Protein AF-A4N6K1-F1 (afdb_monomer)

pLDDT: mean 85.75, std 12.48, range [53.75, 98.12]

InterPro domains:
  IPR007074 LicD/FKTN/FKRP, nucleotidyltransferase domain [PF04991] (13-68)

Mean predicted aligned error: 7.2 Å

Nearest PDB structures (foldseek):
  6kam-assembly1_D  TM=6.633E-01  e=5.137E-01  Homo sapiens
  6l7t-assembly1_B  TM=6.868E-01  e=2.057E+00  Homo sapiens
  6hix-assembly1_BC  TM=4.119E-01  e=5.822E+00  Trypanosoma brucei brucei

Organism: NCBI:txid375432

Structure (mmCIF, N/CA/C/O backbone):
data_AF-A4N6K1-F1
#
_entry.id   AF-A4N6K1-F1
#
loop_
_atom_site.group_PDB
_atom_site.id
_atom_site.type_symbol
_atom_site.label_atom_id
_atom_site.label_alt_id
_atom_site.label_comp_id
_atom_site.label_asym_id
_atom_site.label_entity_id
_atom_site.label_seq_id
_atom_site.pdbx_PDB_ins_code
_atom_site.Cartn_x
_atom_site.Cartn_y
_atom_site.Cartn_z
_atom_site.occupancy
_atom_site.B_iso_or_equiv
_atom_site.auth_seq_id
_atom_site.auth_comp_id
_atom_site.auth_asym_id
_atom_site.auth_atom_id
_atom_site.pdbx_PDB_model_num
ATOM 1 N N . MET A 1 1 ? 21.374 9.922 3.778 1.00 60.66 1 MET A N 1
ATOM 2 C CA . MET A 1 1 ? 20.189 9.198 3.264 1.00 60.66 1 MET A CA 1
ATOM 3 C C . MET A 1 1 ? 20.000 9.423 1.765 1.00 60.66 1 MET A C 1
ATOM 5 O O . MET A 1 1 ? 20.015 8.434 1.047 1.00 60.66 1 MET A O 1
ATOM 9 N N . GLN A 1 2 ? 19.936 10.676 1.276 1.00 63.06 2 GLN A N 1
ATOM 10 C CA . GLN A 1 2 ? 19.829 10.984 -0.167 1.00 63.06 2 GLN A CA 1
ATOM 11 C C . GLN A 1 2 ? 20.831 10.221 -1.052 1.00 63.06 2 GLN A C 1
ATOM 13 O O . GLN A 1 2 ? 20.416 9.597 -2.020 1.00 63.06 2 GLN A O 1
ATOM 18 N N . ASN A 1 3 ? 22.121 10.209 -0.694 1.00 74.44 3 ASN A N 1
ATOM 19 C CA . ASN A 1 3 ? 23.154 9.569 -1.523 1.00 74.44 3 ASN A CA 1
ATOM 20 C C . ASN A 1 3 ? 22.955 8.048 -1.664 1.00 74.44 3 ASN A C 1
ATOM 22 O O . ASN A 1 3 ? 23.200 7.487 -2.723 1.00 74.44 3 ASN A O 1
ATOM 26 N N . TYR A 1 4 ? 22.461 7.374 -0.622 1.00 79.06 4 TYR A N 1
ATOM 27 C CA . TYR A 1 4 ? 22.172 5.938 -0.687 1.00 79.06 4 TYR A CA 1
ATOM 28 C C . TYR A 1 4 ? 20.955 5.646 -1.566 1.00 79.06 4 TYR A C 1
ATOM 30 O O . TYR A 1 4 ? 20.971 4.699 -2.346 1.00 79.06 4 TYR A O 1
ATOM 38 N N . LEU A 1 5 ? 19.923 6.492 -1.489 1.00 78.62 5 LEU A N 1
ATOM 39 C CA . LEU A 1 5 ? 18.739 6.370 -2.338 1.00 78.62 5 LEU A CA 1
ATOM 40 C C . LEU A 1 5 ? 19.090 6.540 -3.817 1.00 78.62 5 LEU A C 1
ATOM 42 O O . LEU A 1 5 ? 18.620 5.756 -4.637 1.00 78.62 5 LEU A O 1
ATOM 46 N N . SER A 1 6 ? 19.949 7.505 -4.158 1.00 85.31 6 SER A N 1
ATOM 47 C CA . SER A 1 6 ? 20.383 7.688 -5.545 1.00 85.31 6 SER A CA 1
ATOM 48 C C . SER A 1 6 ? 21.173 6.495 -6.082 1.00 85.31 6 SER A C 1
ATOM 50 O O . SER A 1 6 ? 20.992 6.130 -7.238 1.00 85.31 6 SER A O 1
ATOM 52 N N . GLU A 1 7 ? 22.015 5.853 -5.266 1.00 88.00 7 GLU A N 1
ATOM 53 C CA . GLU A 1 7 ? 22.737 4.646 -5.695 1.00 88.00 7 GLU A CA 1
ATOM 54 C C . GLU A 1 7 ? 21.788 3.455 -5.891 1.00 88.00 7 GLU A C 1
ATOM 56 O O . GLU A 1 7 ? 21.860 2.767 -6.907 1.00 88.00 7 GLU A O 1
ATOM 61 N N . ILE A 1 8 ? 20.824 3.260 -4.986 1.00 85.25 8 ILE A N 1
A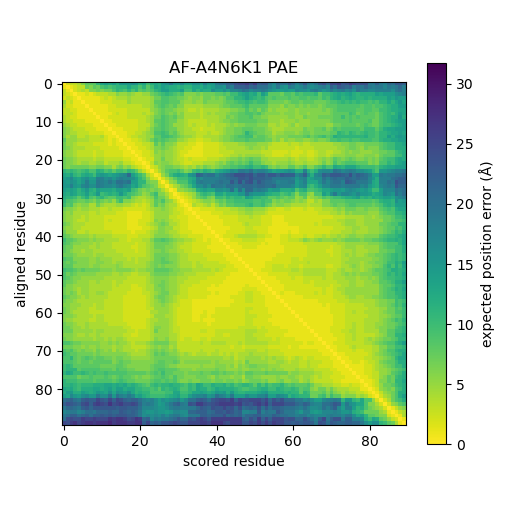TOM 62 C CA . ILE A 1 8 ? 19.799 2.211 -5.122 1.00 85.25 8 ILE A CA 1
ATOM 63 C C . ILE A 1 8 ? 18.956 2.426 -6.384 1.00 85.25 8 ILE A C 1
ATOM 65 O O . ILE A 1 8 ? 18.688 1.473 -7.109 1.00 85.25 8 ILE A O 1
ATOM 69 N N . GLN A 1 9 ? 18.569 3.667 -6.687 1.00 85.44 9 GLN A N 1
ATOM 70 C CA . GLN A 1 9 ? 17.806 3.991 -7.897 1.00 85.44 9 GLN A CA 1
ATOM 71 C C . GLN A 1 9 ? 18.585 3.712 -9.187 1.00 85.44 9 GLN A C 1
ATOM 73 O O . GLN A 1 9 ? 17.981 3.314 -10.182 1.00 85.44 9 GLN A O 1
ATOM 78 N N . LYS A 1 10 ? 19.913 3.892 -9.182 1.00 89.31 10 LYS A N 1
ATOM 79 C CA . LYS A 1 10 ? 20.771 3.527 -10.321 1.00 89.31 10 LYS A CA 1
ATOM 80 C C . LYS A 1 10 ? 20.839 2.012 -10.517 1.00 89.31 10 LYS A C 1
ATOM 82 O O . LYS A 1 10 ? 20.812 1.556 -11.655 1.00 89.31 10 LYS A O 1
ATOM 87 N N . LEU A 1 11 ? 20.923 1.247 -9.426 1.00 89.38 11 LEU A N 1
ATOM 88 C CA . LEU A 1 11 ? 20.976 -0.222 -9.454 1.00 89.38 11 LEU A CA 1
ATOM 89 C C . LEU A 1 11 ? 19.624 -0.861 -9.795 1.00 89.38 11 LEU A C 1
ATOM 91 O O . LEU A 1 11 ? 19.586 -1.911 -10.433 1.00 89.38 11 LEU A O 1
ATOM 95 N N . HIS A 1 12 ? 18.524 -0.217 -9.403 1.00 89.19 12 HIS A N 1
ATOM 96 C CA . HIS A 1 12 ? 17.158 -0.692 -9.620 1.00 89.19 12 HIS A CA 1
ATOM 97 C C . HIS A 1 12 ? 16.291 0.378 -10.303 1.00 89.19 12 HIS A C 1
ATOM 99 O O . HIS A 1 12 ? 15.395 0.951 -9.668 1.00 89.19 12 HIS A O 1
ATOM 105 N N . PRO A 1 13 ? 16.529 0.671 -11.597 1.00 90.06 13 PRO A N 1
ATOM 106 C CA . PRO A 1 13 ? 15.767 1.678 -12.323 1.00 90.06 13 PRO A CA 1
ATOM 107 C C . PRO A 1 13 ? 14.266 1.383 -12.314 1.00 90.06 13 PRO A C 1
ATOM 109 O O . PRO A 1 13 ? 13.826 0.277 -12.633 1.00 90.06 13 PRO A O 1
ATOM 112 N N . ILE A 1 14 ? 13.455 2.402 -12.015 1.00 85.38 14 ILE A N 1
ATOM 113 C CA . ILE A 1 14 ? 12.001 2.248 -11.856 1.00 85.38 14 ILE A CA 1
ATOM 114 C C . ILE A 1 14 ? 11.322 1.612 -13.071 1.00 85.38 14 ILE A C 1
ATOM 116 O O . ILE A 1 14 ? 10.313 0.943 -12.919 1.00 85.38 14 ILE A O 1
ATOM 120 N N . ASN A 1 15 ? 11.843 1.803 -14.281 1.00 87.88 15 ASN A N 1
ATOM 121 C CA . ASN A 1 15 ? 11.276 1.282 -15.526 1.00 87.88 15 ASN A CA 1
ATOM 122 C C . ASN A 1 15 ? 11.524 -0.220 -15.755 1.00 87.88 15 ASN A C 1
ATOM 124 O O . ASN A 1 15 ? 10.800 -0.815 -16.544 1.00 87.88 15 ASN A O 1
ATOM 128 N N . THR A 1 16 ? 12.496 -0.822 -15.072 1.00 92.25 16 THR A N 1
ATOM 129 C CA . THR A 1 16 ? 12.869 -2.240 -15.239 1.00 92.25 16 THR A CA 1
ATOM 130 C C . THR A 1 16 ? 12.576 -3.080 -14.001 1.00 92.25 16 THR A C 1
ATOM 132 O O . THR A 1 16 ? 12.487 -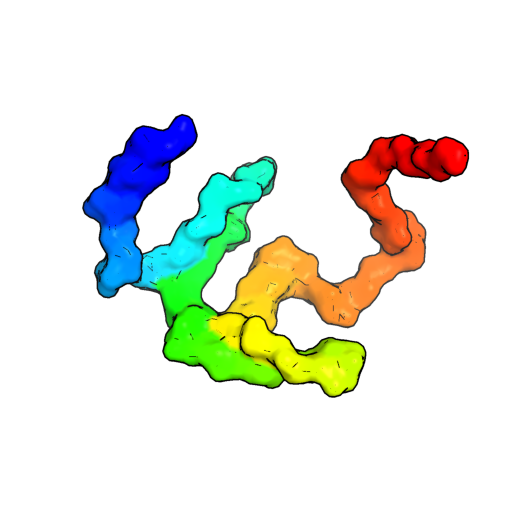4.298 -14.096 1.00 92.25 16 THR A O 1
ATOM 135 N N . SER A 1 17 ? 12.370 -2.441 -12.850 1.00 93.62 17 SER A N 1
ATOM 136 C CA . SER A 1 17 ? 12.045 -3.126 -11.603 1.00 93.62 17 SER A CA 1
ATOM 137 C C . SER A 1 17 ? 10.636 -3.730 -11.611 1.00 93.62 17 SER A C 1
ATOM 139 O O . SER A 1 17 ? 9.650 -3.057 -11.926 1.00 93.62 17 SER A O 1
ATOM 141 N N . GLU A 1 18 ? 10.544 -4.993 -11.188 1.00 94.31 18 GLU A N 1
ATOM 142 C CA . GLU A 1 18 ? 9.278 -5.711 -10.975 1.00 94.31 18 GLU A CA 1
ATOM 143 C C . GLU A 1 18 ? 8.578 -5.304 -9.673 1.00 94.31 18 GLU A C 1
ATOM 145 O O . GLU A 1 18 ? 7.362 -5.436 -9.552 1.00 94.31 18 GLU A O 1
ATOM 150 N N . ASN A 1 19 ? 9.339 -4.780 -8.709 1.00 92.44 19 ASN A N 1
ATOM 151 C CA . ASN A 1 19 ? 8.857 -4.379 -7.392 1.00 92.44 19 ASN A CA 1
ATOM 152 C C . ASN A 1 19 ? 9.116 -2.892 -7.131 1.00 92.44 19 ASN A C 1
ATOM 154 O O . ASN A 1 19 ? 10.094 -2.316 -7.611 1.00 92.44 19 ASN A O 1
ATOM 158 N N . ILE A 1 20 ? 8.255 -2.290 -6.316 1.00 91.12 20 ILE A N 1
ATOM 159 C CA . ILE A 1 20 ? 8.396 -0.941 -5.773 1.00 91.12 20 ILE A CA 1
ATOM 160 C C . ILE A 1 20 ? 8.736 -1.060 -4.290 1.00 91.12 20 ILE A C 1
ATOM 162 O O . ILE A 1 20 ? 8.019 -1.714 -3.534 1.00 91.12 20 ILE A O 1
ATOM 166 N N . GLY A 1 21 ? 9.849 -0.446 -3.885 1.00 87.31 21 GLY A N 1
ATOM 167 C CA . GLY A 1 21 ? 10.318 -0.445 -2.501 1.00 87.31 21 GLY A CA 1
ATOM 168 C C . GLY A 1 21 ? 9.720 0.696 -1.678 1.00 87.31 21 GLY A C 1
ATOM 169 O O . GLY A 1 21 ? 9.731 1.851 -2.105 1.00 87.31 21 GLY A O 1
ATOM 170 N N . LEU A 1 22 ? 9.254 0.381 -0.472 1.00 82.69 22 LEU A N 1
ATOM 171 C CA . LEU A 1 22 ? 8.877 1.335 0.565 1.00 82.69 22 LEU A CA 1
ATOM 172 C C . LEU A 1 22 ? 10.068 1.501 1.518 1.00 82.69 22 LEU A C 1
ATOM 174 O O . LEU A 1 22 ? 10.331 0.649 2.358 1.00 82.69 22 LEU A O 1
ATOM 178 N N . LEU A 1 23 ? 10.805 2.604 1.387 1.00 75.00 23 LEU A N 1
ATOM 179 C CA . LEU A 1 23 ? 12.060 2.834 2.123 1.00 75.00 23 LEU A CA 1
ATOM 180 C C . LEU A 1 23 ? 11.875 3.498 3.501 1.00 75.00 23 LEU A C 1
ATOM 182 O O . LEU A 1 23 ? 12.857 3.875 4.133 1.00 75.00 23 LEU A O 1
ATOM 186 N N . 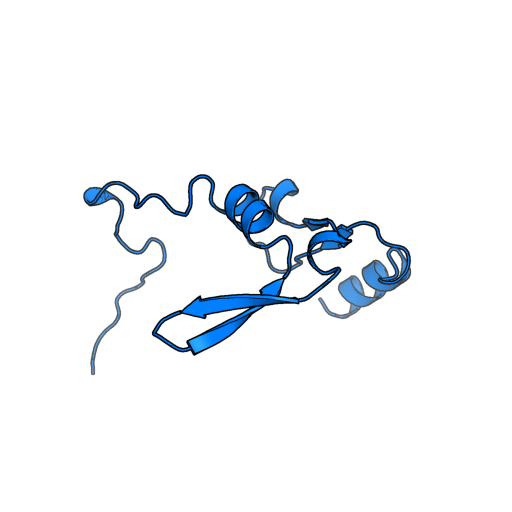MET A 1 24 ? 10.632 3.636 3.976 1.00 65.62 24 MET A N 1
ATOM 187 C CA . MET A 1 24 ? 10.299 4.263 5.265 1.00 65.62 24 MET A CA 1
ATOM 188 C C . MET A 1 24 ? 9.918 3.259 6.363 1.00 65.62 24 MET A C 1
ATOM 190 O O . MET A 1 24 ? 9.125 3.585 7.242 1.00 65.62 24 MET A O 1
ATOM 194 N N . THR A 1 25 ? 10.411 2.019 6.325 1.00 54.81 25 THR A N 1
ATOM 195 C CA . THR A 1 25 ? 9.966 1.023 7.311 1.00 54.81 25 THR A CA 1
ATOM 196 C C . THR A 1 25 ? 10.882 0.987 8.530 1.00 54.81 25 THR A C 1
ATOM 198 O O . THR A 1 25 ? 12.032 0.565 8.436 1.00 54.81 25 THR A O 1
ATOM 201 N N . GLU A 1 26 ? 1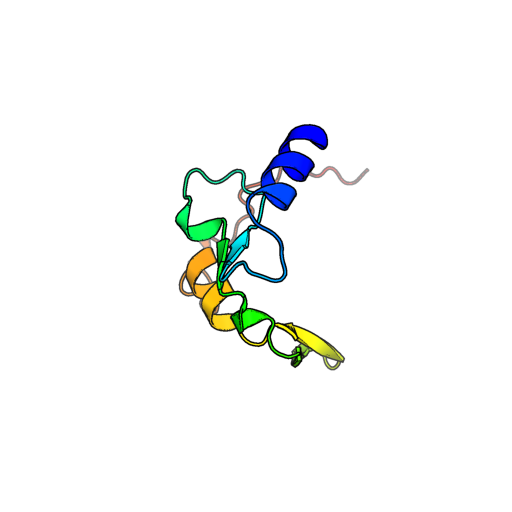0.334 1.307 9.700 1.00 53.75 26 GLU A N 1
ATOM 202 C CA . GLU A 1 26 ? 10.917 0.959 11.009 1.00 53.75 26 GLU A CA 1
ATOM 203 C C . GLU A 1 26 ? 10.874 -0.562 11.285 1.00 53.75 26 GLU A C 1
ATOM 205 O O . GLU A 1 26 ? 11.431 -1.062 12.263 1.00 53.75 26 GLU A O 1
ATOM 210 N N . TYR A 1 27 ? 10.212 -1.329 10.415 1.00 54.03 27 TYR A N 1
ATOM 211 C CA . TYR A 1 27 ? 9.928 -2.742 10.617 1.00 54.03 27 TYR A CA 1
ATOM 212 C C . TYR A 1 27 ? 11.059 -3.643 10.114 1.00 54.03 27 TYR A C 1
ATOM 214 O O . TYR A 1 27 ? 11.438 -3.620 8.947 1.00 54.03 27 TYR A O 1
ATOM 222 N N . ARG A 1 28 ? 11.530 -4.539 10.990 1.00 54.22 28 ARG A N 1
ATOM 223 C CA . ARG A 1 28 ? 12.560 -5.565 10.720 1.00 54.22 28 ARG A CA 1
ATOM 224 C C . ARG A 1 28 ? 12.142 -6.643 9.698 1.00 54.22 28 ARG A C 1
ATOM 226 O O . ARG A 1 28 ? 12.889 -7.591 9.464 1.00 54.22 28 ARG A O 1
ATOM 233 N N . HIS A 1 29 ? 10.954 -6.525 9.105 1.00 63.22 29 HIS A N 1
ATOM 234 C CA . HIS A 1 29 ? 10.352 -7.519 8.222 1.00 63.22 29 HIS A CA 1
ATOM 235 C C . HIS A 1 29 ? 10.400 -7.050 6.765 1.00 63.22 29 HIS A C 1
ATOM 237 O O . HIS A 1 29 ? 9.506 -6.360 6.279 1.00 63.22 29 HIS A O 1
ATOM 243 N N . TRP A 1 30 ? 11.455 -7.463 6.060 1.00 65.50 30 TRP A N 1
ATOM 244 C CA . TRP A 1 30 ? 11.721 -7.108 4.660 1.00 65.50 30 TRP A CA 1
ATOM 245 C C . TRP A 1 30 ? 10.579 -7.442 3.697 1.00 65.50 30 TRP A C 1
ATOM 247 O O . TRP A 1 30 ? 10.409 -6.761 2.692 1.00 65.50 30 TRP A O 1
ATOM 257 N N . ASN A 1 31 ? 9.761 -8.450 4.012 1.00 73.50 31 ASN A N 1
ATOM 258 C CA . ASN A 1 31 ? 8.596 -8.801 3.205 1.00 73.50 31 ASN A CA 1
ATOM 259 C C . ASN A 1 31 ? 7.508 -7.719 3.205 1.00 73.50 31 ASN A C 1
ATOM 261 O O . ASN A 1 31 ? 6.619 -7.814 2.381 1.00 73.50 31 ASN A O 1
ATOM 265 N N . LYS A 1 32 ? 7.544 -6.707 4.079 1.00 78.38 32 LYS A N 1
ATOM 266 C CA . LYS A 1 32 ? 6.610 -5.563 4.057 1.00 78.38 32 LYS A CA 1
ATOM 267 C C . LYS A 1 32 ? 7.209 -4.304 3.422 1.00 78.38 32 LYS A C 1
ATOM 269 O O . LYS A 1 32 ? 6.516 -3.302 3.276 1.00 78.38 32 LYS A O 1
ATOM 274 N N . ALA A 1 33 ? 8.486 -4.352 3.046 1.00 82.25 33 ALA A N 1
ATOM 275 C CA . ALA A 1 33 ? 9.232 -3.210 2.526 1.00 82.25 33 ALA A CA 1
ATOM 276 C C . ALA A 1 33 ? 9.184 -3.093 0.993 1.00 82.25 33 ALA A C 1
ATOM 278 O O . ALA A 1 33 ? 9.806 -2.199 0.426 1.00 82.25 33 ALA A O 1
ATOM 279 N N . TYR A 1 34 ? 8.470 -3.980 0.298 1.00 88.69 34 TYR A N 1
ATOM 280 C CA . TYR A 1 34 ? 8.273 -3.901 -1.146 1.00 88.69 34 TYR A CA 1
ATOM 281 C C . TYR A 1 34 ? 6.913 -4.461 -1.558 1.00 88.69 34 TYR A C 1
ATOM 283 O O . TYR A 1 34 ? 6.279 -5.217 -0.820 1.00 88.69 34 TYR A O 1
ATOM 291 N N . MET A 1 35 ? 6.478 -4.087 -2.756 1.00 92.19 35 MET A N 1
ATOM 292 C CA . MET A 1 35 ? 5.240 -4.563 -3.364 1.00 92.19 35 MET A CA 1
ATOM 293 C C . MET A 1 35 ? 5.397 -4.712 -4.882 1.00 92.19 35 MET A C 1
ATOM 295 O O . MET A 1 35 ? 6.218 -4.000 -5.469 1.00 92.19 35 MET A O 1
ATOM 299 N N . PRO A 1 36 ? 4.621 -5.592 -5.537 1.00 94.56 36 PRO A N 1
ATOM 300 C CA . PRO A 1 36 ? 4.639 -5.725 -6.986 1.00 94.56 36 PRO A CA 1
ATOM 301 C C . PRO A 1 36 ? 4.313 -4.401 -7.673 1.00 94.56 36 PRO A C 1
ATOM 303 O O . PRO A 1 36 ? 3.345 -3.721 -7.328 1.00 94.56 36 PRO A O 1
ATOM 306 N N . ARG A 1 37 ? 5.073 -4.051 -8.711 1.00 94.50 37 ARG A N 1
ATOM 307 C CA . ARG A 1 37 ? 4.791 -2.881 -9.555 1.00 94.50 37 ARG A CA 1
ATOM 308 C C . ARG A 1 37 ? 3.381 -2.930 -10.138 1.00 94.50 37 ARG A C 1
ATOM 310 O O . ARG A 1 37 ? 2.744 -1.893 -10.301 1.00 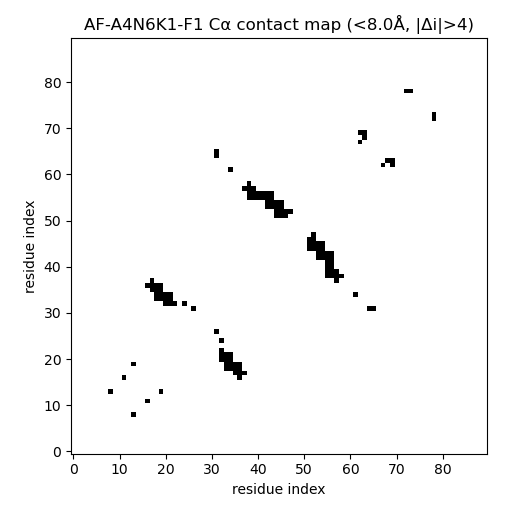94.50 37 ARG A O 1
ATOM 317 N N . THR A 1 38 ? 2.891 -4.134 -10.418 1.00 96.00 38 THR A N 1
ATOM 318 C CA . THR A 1 38 ? 1.556 -4.380 -10.966 1.00 96.00 38 THR A CA 1
ATOM 319 C C . THR A 1 38 ? 0.422 -3.855 -10.087 1.00 96.00 38 THR A C 1
ATOM 321 O O . THR A 1 38 ? -0.680 -3.650 -10.595 1.00 96.00 38 THR A O 1
ATOM 324 N N . TYR A 1 39 ? 0.676 -3.567 -8.805 1.00 96.00 39 TYR A N 1
ATOM 325 C CA . TYR A 1 39 ? -0.293 -2.931 -7.908 1.00 96.00 39 TYR A CA 1
ATOM 326 C C . TYR A 1 39 ? -0.607 -1.483 -8.292 1.00 96.00 39 TYR A C 1
ATOM 328 O O . TYR A 1 39 ? -1.616 -0.959 -7.829 1.00 96.00 39 TYR A O 1
ATOM 336 N N . PHE A 1 40 ? 0.215 -0.864 -9.145 1.00 94.75 40 PHE A N 1
ATOM 337 C CA . PHE A 1 40 ? 0.084 0.516 -9.619 1.00 94.75 40 PHE A CA 1
ATOM 338 C C . PHE A 1 40 ? -0.191 0.610 -11.125 1.00 94.75 40 PHE A C 1
ATOM 340 O O . PHE A 1 40 ? -0.046 1.681 -11.712 1.00 94.75 40 PHE A O 1
ATOM 347 N N . ASN A 1 41 ? -0.557 -0.497 -11.776 1.00 95.06 41 ASN A N 1
ATOM 348 C CA . ASN A 1 41 ? -0.829 -0.517 -13.216 1.00 95.06 41 ASN A CA 1
ATOM 349 C C . ASN A 1 41 ? -1.984 0.410 -13.604 1.00 95.06 41 ASN A C 1
ATOM 351 O O . ASN A 1 41 ? -1.996 0.941 -14.713 1.00 95.06 41 ASN A O 1
ATOM 355 N N . HIS A 1 42 ? -2.961 0.579 -12.716 1.00 96.56 42 HIS A N 1
ATOM 356 C CA . HIS A 1 42 ? -4.055 1.514 -12.915 1.00 96.56 42 HIS A CA 1
ATOM 357 C C . HIS A 1 42 ? -4.617 2.020 -11.589 1.00 96.56 42 HIS A C 1
ATOM 359 O O . HIS A 1 42 ? -4.409 1.449 -10.516 1.00 96.56 42 HIS A O 1
ATOM 365 N N . VAL A 1 43 ? -5.350 3.120 -11.697 1.00 97.94 43 VAL A N 1
ATOM 366 C CA . VAL A 1 43 ? -6.112 3.708 -10.604 1.00 97.94 43 VAL A CA 1
ATOM 367 C C . VAL A 1 43 ? -7.486 3.056 -10.558 1.00 97.94 43 VAL A C 1
ATOM 369 O O . VAL A 1 43 ? -8.149 2.923 -11.588 1.00 97.94 43 VAL A O 1
ATOM 372 N N . ILE A 1 44 ? -7.932 2.705 -9.358 1.00 97.81 44 ILE A N 1
ATOM 373 C CA . ILE A 1 44 ? -9.336 2.402 -9.082 1.00 97.81 44 ILE A CA 1
ATOM 374 C C . ILE A 1 44 ? -9.901 3.470 -8.143 1.00 97.81 44 ILE A C 1
ATOM 376 O O . ILE A 1 44 ? -9.157 4.141 -7.425 1.00 97.81 44 ILE A O 1
ATOM 380 N N . TYR A 1 45 ? -11.222 3.624 -8.145 1.00 98.06 45 TYR A N 1
ATOM 381 C CA . TYR A 1 45 ? -11.910 4.570 -7.275 1.00 98.06 45 TYR A CA 1
ATOM 382 C C . TYR A 1 45 ? -12.576 3.839 -6.113 1.00 98.06 45 TYR A C 1
ATOM 384 O O . TYR A 1 45 ? -13.248 2.822 -6.307 1.00 98.06 45 TYR A O 1
ATOM 392 N N . LYS A 1 46 ? -12.375 4.349 -4.900 1.00 97.12 46 LYS A N 1
ATOM 393 C CA . LYS A 1 46 ? -13.026 3.862 -3.683 1.00 97.12 46 LYS A CA 1
ATOM 394 C C . LYS A 1 46 ? -13.792 4.991 -3.023 1.00 97.12 46 LYS A C 1
ATOM 396 O O . LYS A 1 46 ? -13.288 6.104 -2.898 1.00 97.12 46 LYS A O 1
ATOM 401 N N . GLU A 1 47 ? -14.998 4.672 -2.578 1.00 97.56 47 GLU A N 1
ATOM 402 C CA . GLU A 1 47 ? -15.808 5.594 -1.803 1.00 97.56 47 GLU A CA 1
ATOM 403 C C . GLU A 1 47 ? -15.343 5.626 -0.346 1.00 97.56 47 GLU A C 1
ATOM 405 O O . GLU A 1 47 ? -15.142 4.580 0.273 1.00 97.56 47 GLU A O 1
ATOM 410 N N . PHE A 1 48 ? -15.202 6.828 0.196 1.00 96.00 48 PHE A N 1
ATOM 411 C CA . PHE A 1 48 ? -14.993 7.079 1.613 1.00 96.00 48 PHE A CA 1
ATOM 412 C C . PHE A 1 48 ? -15.708 8.382 1.982 1.00 96.00 48 PHE A C 1
ATOM 414 O O . PHE A 1 48 ? -15.513 9.402 1.322 1.00 96.00 48 PHE A O 1
ATOM 421 N N . GLU A 1 49 ? -16.588 8.333 2.984 1.00 97.44 49 GLU A N 1
ATOM 422 C CA . GLU A 1 49 ? -17.385 9.484 3.449 1.00 97.44 49 GLU A CA 1
ATOM 423 C C . GLU A 1 49 ? -18.114 10.241 2.315 1.00 97.44 49 GLU A C 1
ATOM 425 O O . GLU A 1 49 ? -18.111 11.472 2.242 1.00 97.44 49 GLU A O 1
ATOM 430 N N . GLY A 1 50 ? -18.717 9.493 1.382 1.00 97.88 50 GLY A N 1
ATOM 431 C CA . GLY A 1 50 ? -19.458 10.045 0.240 1.00 97.88 50 GLY A CA 1
ATOM 432 C C . GLY A 1 50 ? -18.583 10.686 -0.845 1.00 97.88 50 GLY A C 1
ATOM 433 O O . GLY A 1 50 ? -19.098 11.355 -1.742 1.00 97.88 50 GLY A O 1
ATOM 434 N N . ARG A 1 51 ? -17.258 10.510 -0.785 1.00 98.12 51 ARG A N 1
ATOM 435 C CA . ARG A 1 51 ? -16.296 11.018 -1.773 1.00 98.12 51 ARG A CA 1
ATOM 436 C C . ARG A 1 51 ? -15.544 9.869 -2.430 1.00 98.12 51 ARG A C 1
ATOM 438 O O . ARG A 1 51 ? -15.277 8.852 -1.805 1.00 98.12 51 ARG A O 1
ATOM 445 N N . GLN A 1 52 ? -15.184 10.047 -3.698 1.00 98.12 52 GLN A N 1
ATOM 446 C CA . GLN A 1 52 ? -14.400 9.073 -4.454 1.00 98.12 52 GLN A CA 1
ATOM 447 C C . GLN A 1 52 ? -12.912 9.409 -4.369 1.00 98.12 52 GLN A C 1
ATOM 449 O O . GLN A 1 52 ? -12.505 10.525 -4.697 1.00 98.12 52 GLN A O 1
ATOM 454 N N . PHE A 1 53 ? -12.103 8.430 -3.980 1.00 97.94 53 PHE A N 1
ATOM 455 C CA . PHE A 1 53 ? -10.654 8.545 -3.877 1.00 97.94 53 PHE A CA 1
ATOM 456 C C . PHE A 1 53 ? -9.967 7.595 -4.843 1.00 97.94 53 PHE A C 1
ATOM 458 O O . PHE A 1 53 ? -10.372 6.444 -5.001 1.00 97.94 53 PHE A O 1
ATOM 465 N N . GLN A 1 54 ? -8.908 8.091 -5.472 1.00 98.00 54 GLN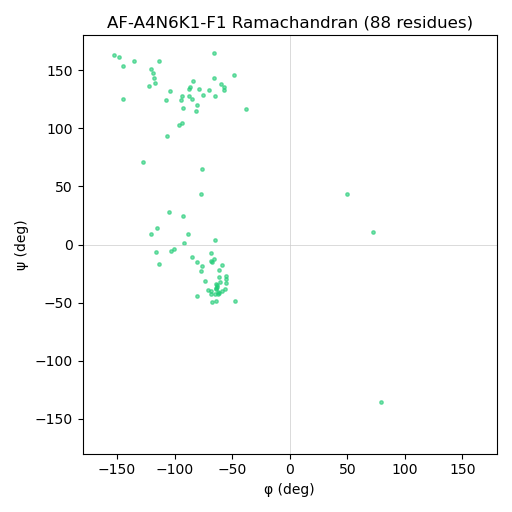 A N 1
ATOM 466 C CA . GLN A 1 54 ? -8.023 7.287 -6.298 1.00 98.00 54 GLN A CA 1
ATOM 467 C C . GLN A 1 54 ? -7.131 6.435 -5.402 1.00 98.00 54 GLN A C 1
ATOM 469 O O . GLN A 1 54 ? -6.463 6.951 -4.508 1.00 98.00 54 GLN A O 1
ATOM 474 N N . VAL A 1 55 ? -7.091 5.139 -5.669 1.00 97.31 55 VAL A N 1
ATOM 475 C CA . VAL A 1 55 ? -6.197 4.195 -5.000 1.00 97.31 55 VAL A CA 1
ATOM 476 C C . VAL A 1 55 ? -5.560 3.268 -6.029 1.00 97.31 55 VAL A C 1
ATOM 478 O O . VAL A 1 55 ? -6.060 3.091 -7.142 1.00 97.31 55 VAL A O 1
ATOM 481 N N . MET A 1 56 ? -4.425 2.690 -5.652 1.00 96.44 56 MET A N 1
ATOM 482 C CA . MET A 1 56 ? -3.715 1.715 -6.471 1.00 96.44 56 MET A CA 1
ATOM 483 C C . MET A 1 56 ? -4.552 0.437 -6.627 1.00 96.44 56 MET A C 1
ATOM 485 O O . MET A 1 56 ? -5.230 0.017 -5.686 1.00 96.44 56 MET A O 1
ATOM 489 N N . ASN A 1 57 ? -4.516 -0.200 -7.796 1.00 97.88 57 ASN A N 1
ATOM 490 C CA . ASN A 1 57 ? -5.325 -1.390 -8.052 1.00 97.88 57 ASN A CA 1
ATOM 491 C C . ASN A 1 57 ? -5.008 -2.569 -7.117 1.00 97.88 57 ASN A C 1
ATOM 493 O O . ASN A 1 57 ? -5.905 -3.351 -6.832 1.00 97.88 57 ASN A O 1
ATOM 497 N N . GLY A 1 58 ? -3.775 -2.677 -6.610 1.00 96.94 58 GLY A N 1
ATOM 498 C CA . GLY A 1 58 ? -3.371 -3.712 -5.646 1.00 96.94 58 GLY A CA 1
ATOM 499 C C . GLY A 1 58 ? -3.486 -3.301 -4.173 1.00 96.94 58 GLY A C 1
ATOM 500 O O . GLY A 1 58 ? -2.725 -3.786 -3.334 1.00 96.94 58 GLY A O 1
ATOM 501 N N . TYR A 1 59 ? -4.357 -2.336 -3.843 1.00 95.75 59 TYR A N 1
ATOM 502 C CA . TYR A 1 59 ? -4.475 -1.826 -2.470 1.00 95.75 59 TYR A CA 1
ATOM 503 C C . TYR A 1 59 ? -4.832 -2.926 -1.468 1.00 95.75 59 TYR A C 1
ATOM 505 O O . TYR A 1 59 ? -4.295 -2.936 -0.363 1.00 95.75 59 TYR A O 1
ATOM 513 N N . HIS A 1 60 ? -5.726 -3.842 -1.842 1.00 95.88 60 HIS A N 1
ATOM 514 C CA . HIS A 1 60 ? -6.240 -4.851 -0.928 1.00 95.88 60 HIS A CA 1
ATOM 515 C C . HIS A 1 60 ? -5.138 -5.834 -0.539 1.00 95.88 60 HIS A C 1
ATOM 517 O O . HIS A 1 60 ? -4.878 -6.033 0.643 1.00 95.88 60 HIS A O 1
ATOM 523 N N . GLU A 1 61 ? -4.422 -6.366 -1.524 1.00 95.31 61 GLU A N 1
ATOM 524 C CA . GLU A 1 61 ? -3.323 -7.301 -1.325 1.00 95.31 61 GLU A CA 1
ATOM 525 C C . GLU A 1 61 ? -2.189 -6.662 -0.521 1.00 95.31 61 GLU A C 1
ATOM 527 O O . GLU A 1 61 ? -1.641 -7.291 0.385 1.00 95.31 61 GLU A O 1
ATOM 532 N N . HIS A 1 62 ? -1.861 -5.396 -0.804 1.00 92.88 62 HIS A N 1
ATOM 533 C CA . HIS A 1 62 ? -0.847 -4.674 -0.041 1.00 92.88 62 HIS A CA 1
ATOM 534 C C . HIS A 1 62 ? -1.253 -4.477 1.423 1.00 92.88 62 HIS A C 1
ATOM 536 O O . HIS A 1 62 ? -0.464 -4.774 2.321 1.00 92.88 62 HIS A O 1
ATOM 542 N N . LEU A 1 63 ? -2.479 -4.012 1.683 1.00 92.81 63 LEU A N 1
ATOM 543 C CA . LEU A 1 63 ? -2.973 -3.809 3.046 1.00 92.81 63 LEU A CA 1
ATOM 544 C C . LEU A 1 63 ? -3.076 -5.134 3.806 1.00 92.81 63 LEU A C 1
ATOM 546 O O . LEU A 1 63 ? -2.694 -5.184 4.972 1.00 92.81 63 LEU A O 1
ATOM 550 N N . THR A 1 64 ? -3.496 -6.219 3.153 1.0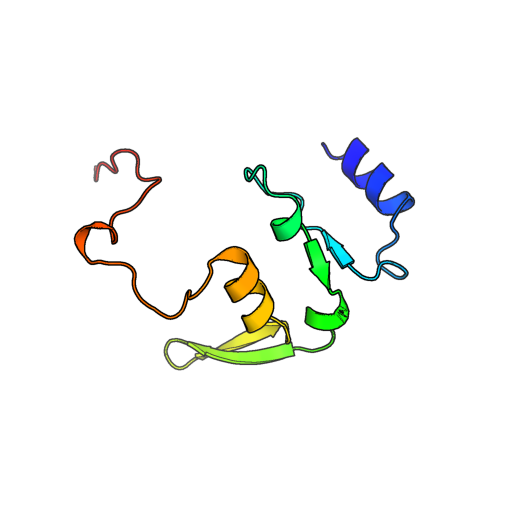0 93.38 64 THR A N 1
ATOM 551 C CA . THR A 1 64 ? -3.532 -7.554 3.761 1.00 93.38 64 THR A CA 1
ATOM 552 C C . THR A 1 64 ? -2.137 -8.067 4.105 1.00 93.38 64 THR A C 1
ATOM 554 O O . THR A 1 64 ? -1.917 -8.581 5.199 1.00 93.38 64 THR A O 1
ATOM 557 N N . GLN A 1 65 ? -1.157 -7.880 3.223 1.00 89.75 65 GLN A N 1
ATOM 558 C CA . GLN A 1 65 ? 0.239 -8.227 3.501 1.00 89.75 65 GLN A CA 1
ATOM 559 C C . GLN A 1 65 ? 0.817 -7.400 4.660 1.00 89.75 65 GLN A C 1
ATOM 561 O O . GLN A 1 65 ? 1.606 -7.906 5.466 1.00 89.75 65 GLN A O 1
ATOM 566 N N . TYR A 1 66 ? 0.433 -6.126 4.755 1.00 87.50 66 TYR A N 1
ATOM 567 C CA . TYR A 1 66 ? 0.978 -5.210 5.749 1.00 87.50 66 TYR A CA 1
ATOM 568 C C . TYR A 1 66 ? 0.325 -5.372 7.130 1.00 87.50 66 TYR A C 1
ATOM 570 O O . TYR A 1 66 ? 1.036 -5.435 8.137 1.00 87.50 66 TYR A O 1
ATOM 578 N N . TYR A 1 67 ? -1.000 -5.495 7.182 1.00 87.50 67 TYR A N 1
ATOM 579 C CA . TYR A 1 67 ? -1.805 -5.440 8.407 1.00 87.50 67 TYR A CA 1
ATOM 580 C C . TYR A 1 67 ? -2.554 -6.744 8.734 1.00 87.50 67 TYR A C 1
ATOM 582 O O . TYR A 1 67 ? -3.114 -6.857 9.819 1.00 87.50 67 TYR A O 1
ATOM 590 N N . GLY A 1 68 ? -2.543 -7.750 7.854 1.00 90.88 68 GLY A N 1
ATOM 591 C CA . GLY A 1 68 ? -3.311 -8.986 8.032 1.00 90.88 68 GLY A CA 1
ATOM 592 C C . GLY A 1 68 ? -4.784 -8.806 7.655 1.00 90.88 68 GLY A C 1
ATOM 593 O O . GLY A 1 68 ? -5.099 -8.203 6.631 1.00 90.88 68 GLY A O 1
ATOM 594 N N . ASP A 1 69 ? -5.702 -9.325 8.471 1.00 94.12 69 ASP A N 1
ATOM 595 C CA . ASP A 1 69 ? -7.151 -9.152 8.281 1.00 94.12 69 ASP A CA 1
ATOM 596 C C . ASP A 1 69 ? -7.604 -7.743 8.709 1.00 94.12 69 ASP A C 1
ATOM 598 O O . ASP A 1 69 ? -8.310 -7.548 9.694 1.00 94.12 69 ASP A O 1
ATOM 602 N N . TYR A 1 70 ? -7.129 -6.732 7.982 1.00 93.38 70 TYR A N 1
ATOM 603 C CA . TYR A 1 70 ? -7.223 -5.317 8.357 1.00 93.38 70 TYR A CA 1
ATOM 604 C C . TYR A 1 70 ? -8.647 -4.745 8.333 1.00 93.38 70 TYR A C 1
ATOM 606 O O . TYR A 1 70 ? -8.883 -3.656 8.850 1.00 93.38 70 TYR A O 1
ATOM 614 N N . MET A 1 71 ? -9.590 -5.455 7.712 1.00 93.06 71 MET A N 1
ATOM 615 C CA . MET A 1 71 ? -11.006 -5.077 7.681 1.00 93.06 71 MET A CA 1
ATOM 616 C C . MET A 1 71 ? -11.758 -5.566 8.924 1.00 93.06 71 MET A C 1
ATOM 618 O O . MET A 1 71 ? -12.899 -5.161 9.152 1.00 93.06 71 MET A O 1
ATOM 622 N N . LYS A 1 72 ? -11.131 -6.430 9.727 1.00 95.25 72 LYS A N 1
ATOM 623 C CA . LYS A 1 72 ? -11.654 -6.887 11.004 1.00 95.25 72 LYS A CA 1
ATOM 624 C C . LYS A 1 72 ? -11.081 -6.019 12.116 1.00 95.25 72 LYS A C 1
ATOM 626 O O . LYS A 1 72 ? -9.868 -5.911 12.277 1.00 95.25 72 LYS A O 1
ATOM 631 N N . LEU A 1 73 ? -11.968 -5.419 12.907 1.00 92.06 73 LEU A N 1
ATOM 632 C CA . LEU A 1 73 ? -11.548 -4.688 14.098 1.00 92.06 73 LEU A CA 1
ATOM 633 C C . LEU A 1 73 ? -10.810 -5.635 15.061 1.00 92.06 73 LEU A C 1
ATOM 635 O O . LEU A 1 73 ? -11.259 -6.774 15.252 1.00 92.06 73 LEU A O 1
ATOM 639 N N . PRO A 1 74 ? -9.705 -5.186 15.685 1.00 90.31 74 PRO A N 1
ATOM 640 C CA . PRO A 1 74 ? -9.088 -5.943 16.762 1.00 90.31 74 PRO A CA 1
ATOM 641 C C . PRO A 1 74 ? -10.039 -6.005 17.974 1.00 90.31 74 PRO A C 1
ATOM 643 O O . PRO A 1 74 ? -11.013 -5.243 18.036 1.00 90.31 74 PRO A O 1
ATOM 646 N N . PRO A 1 75 ? -9.792 -6.904 18.941 1.00 94.06 75 PRO A N 1
ATOM 647 C CA . PRO A 1 75 ? -10.515 -6.919 20.213 1.00 94.06 75 PRO A CA 1
ATOM 648 C C . PRO A 1 75 ? -10.579 -5.523 20.851 1.00 94.06 75 PRO A C 1
ATOM 650 O O . PRO A 1 75 ? -9.643 -4.740 20.720 1.00 94.06 75 PRO A O 1
ATOM 653 N N . GLU A 1 76 ? -11.675 -5.195 21.538 1.00 93.19 76 GLU A N 1
ATOM 654 C CA . GLU A 1 76 ? -11.897 -3.858 22.122 1.00 93.19 76 GLU A CA 1
ATOM 655 C C . GLU A 1 76 ? -10.760 -3.431 23.069 1.00 93.19 76 GLU A C 1
ATOM 657 O O . GLU A 1 76 ? -10.299 -2.294 23.033 1.00 93.19 76 GLU A O 1
ATOM 662 N N . GLU A 1 77 ? -10.229 -4.377 23.841 1.00 91.38 77 GLU A N 1
ATOM 663 C CA . GLU A 1 77 ? -9.072 -4.206 24.733 1.00 91.38 77 GLU A CA 1
ATOM 664 C C . GLU A 1 77 ? -7.761 -3.809 24.022 1.00 91.38 7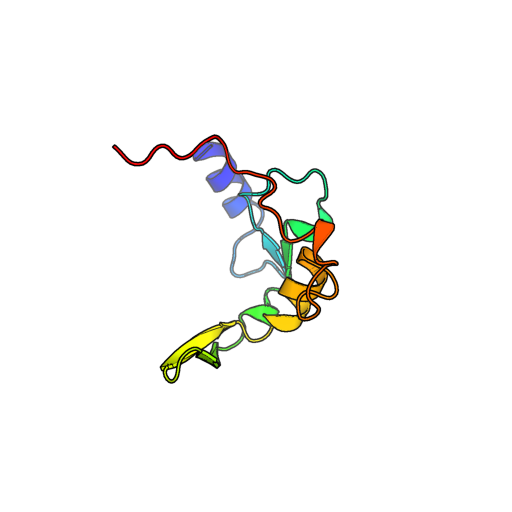7 GLU A C 1
ATOM 666 O O . GLU A 1 77 ? -6.866 -3.215 24.644 1.00 91.38 77 GLU A O 1
ATOM 671 N N . ASP A 1 78 ? -7.677 -4.095 22.721 1.00 88.50 78 ASP A N 1
ATOM 672 C CA . ASP A 1 78 ? -6.558 -3.791 21.828 1.00 88.50 78 ASP A CA 1
ATOM 673 C C . ASP A 1 78 ? -6.839 -2.586 20.914 1.00 88.50 78 ASP A C 1
ATOM 675 O O . ASP A 1 78 ? -5.935 -2.106 20.233 1.00 88.50 78 ASP A O 1
ATOM 679 N N . GLN A 1 79 ? -8.052 -2.019 20.928 1.00 89.88 79 GLN A N 1
ATOM 680 C CA . GLN A 1 79 ? -8.396 -0.785 20.204 1.00 89.88 79 GLN A CA 1
ATOM 681 C C . GLN A 1 79 ? -7.874 0.471 20.925 1.00 89.88 79 GLN A C 1
ATOM 683 O O . GLN A 1 79 ? -8.562 1.485 21.040 1.00 89.88 79 GLN A O 1
ATOM 688 N N . LYS A 1 80 ? -6.633 0.417 21.419 1.00 84.25 80 LYS A N 1
ATOM 689 C CA . LYS A 1 80 ? -5.944 1.530 22.078 1.00 84.25 80 LYS A CA 1
ATOM 690 C C . LYS A 1 80 ? -4.689 1.923 21.295 1.00 84.25 80 LYS A C 1
ATOM 692 O O . LYS A 1 80 ? -4.003 1.055 20.762 1.00 84.25 80 LYS A O 1
ATOM 697 N N . PRO A 1 81 ? -4.343 3.213 21.208 1.00 80.62 81 PRO A N 1
ATOM 698 C CA . PRO A 1 81 ? -3.204 3.641 20.404 1.00 80.62 81 PRO A CA 1
ATOM 699 C C . PRO A 1 81 ? -1.869 3.113 20.948 1.00 80.62 81 PRO A C 1
ATOM 701 O O . PRO A 1 81 ? -1.533 3.326 22.107 1.00 80.62 81 PRO A O 1
ATOM 704 N N . HIS A 1 82 ? -1.076 2.469 20.089 1.00 76.19 82 HIS A N 1
ATOM 705 C CA . HIS A 1 82 ? 0.228 1.894 20.459 1.00 76.19 82 HIS A CA 1
ATOM 706 C C . HIS A 1 82 ? 1.361 2.934 20.499 1.00 76.19 82 HIS A C 1
ATOM 708 O O . HIS A 1 82 ? 2.431 2.666 21.039 1.00 76.19 82 HIS A O 1
ATOM 714 N N . HIS A 1 83 ? 1.131 4.111 19.910 1.00 72.81 83 HIS A N 1
ATOM 715 C CA . HIS A 1 83 ? 2.136 5.161 19.726 1.00 72.81 83 HIS A CA 1
ATOM 716 C C . HIS A 1 83 ? 1.764 6.492 20.396 1.00 72.81 83 HIS A C 1
ATOM 718 O O . HIS A 1 83 ? 2.442 7.489 20.159 1.00 72.81 83 HIS A O 1
ATOM 724 N N . ILE A 1 84 ? 0.699 6.551 21.210 1.00 67.50 84 ILE A N 1
ATOM 725 C CA . ILE A 1 84 ? 0.346 7.807 21.883 1.00 67.50 84 ILE A CA 1
ATOM 726 C C . ILE A 1 84 ? 1.194 7.996 23.136 1.00 67.50 84 ILE A C 1
ATOM 728 O O . ILE A 1 84 ? 1.085 7.272 24.122 1.00 67.50 84 ILE A O 1
ATOM 732 N N . GLN A 1 85 ? 2.010 9.037 23.049 1.00 66.38 8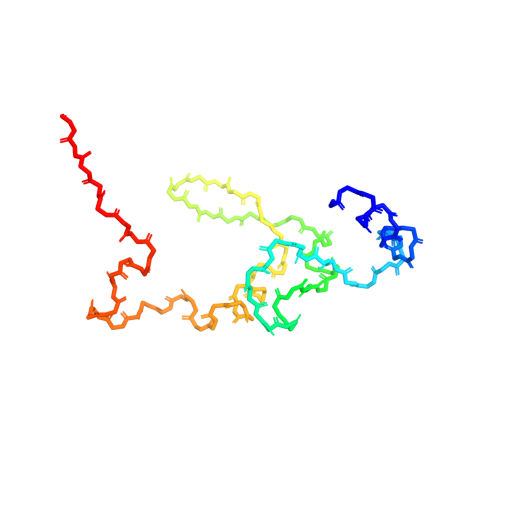5 GLN A N 1
ATOM 733 C CA . GLN A 1 85 ? 2.578 9.802 24.143 1.00 66.38 85 GLN A CA 1
ATOM 734 C C . GLN A 1 85 ? 1.537 10.855 24.563 1.00 66.38 85 GLN A C 1
ATOM 736 O O . GLN A 1 85 ? 0.835 11.386 23.704 1.00 66.38 85 GLN A O 1
ATOM 741 N N . GLU A 1 86 ? 1.394 11.102 25.866 1.00 70.44 86 GLU A N 1
ATOM 742 C CA . GLU A 1 86 ? 0.379 11.982 26.470 1.00 70.44 86 GLU A CA 1
ATOM 743 C C . GLU A 1 86 ? 0.102 13.251 25.641 1.00 70.44 86 GLU A C 1
ATOM 745 O O . GLU A 1 86 ? 0.978 14.095 25.447 1.00 70.44 86 GLU A O 1
ATOM 750 N N . ALA A 1 87 ? -1.130 13.383 25.145 1.00 70.62 87 ALA A N 1
ATOM 751 C CA . ALA A 1 87 ? -1.586 14.577 24.447 1.00 70.62 87 ALA A CA 1
ATOM 752 C C . ALA A 1 87 ? -2.274 15.502 25.455 1.00 70.62 87 ALA A C 1
ATOM 754 O O . ALA A 1 87 ? -3.400 15.248 25.881 1.00 70.62 87 ALA A O 1
ATOM 755 N N . TYR A 1 88 ? -1.586 16.568 25.853 1.00 73.75 88 TYR A N 1
ATOM 756 C CA . TYR A 1 88 ? -2.160 17.614 26.693 1.00 73.75 88 TYR A CA 1
ATOM 757 C C . TYR A 1 88 ? -2.900 18.620 25.812 1.00 73.75 88 TYR A C 1
ATOM 759 O O . TYR A 1 88 ? -2.326 19.172 24.873 1.00 73.75 88 TYR A O 1
ATOM 767 N N . ILE A 1 89 ? -4.174 18.861 26.116 1.00 66.88 89 ILE A N 1
ATOM 768 C CA . ILE A 1 89 ? -4.895 20.027 25.600 1.00 66.88 89 ILE A CA 1
ATOM 769 C C . ILE A 1 89 ? -4.487 21.201 26.499 1.00 66.88 89 ILE A C 1
ATOM 771 O O . ILE A 1 89 ? -4.659 21.112 27.715 1.00 66.88 89 ILE A O 1
ATOM 775 N N . LEU A 1 90 ? -3.881 22.237 25.910 1.00 57.66 90 LEU A N 1
ATOM 776 C CA . LEU A 1 90 ? -3.584 23.505 26.590 1.00 57.66 90 LEU A CA 1
ATOM 777 C C . LEU A 1 90 ? -4.866 24.286 26.890 1.00 57.66 90 LEU A C 1
ATOM 779 O O . LEU A 1 90 ? -5.759 24.294 26.010 1.00 57.66 90 LEU A O 1
#

Secondary structure (DSSP, 8-state):
-HHHHHHHHHHS-TTT-SEEE------S-GGGSEEEGGGGSSEEEEEETTEEEEEETTHHHHHHHHHSSTTSPPPGGG-S-SS-------

Sequence (90 aa):
MQNYLSEIQKLHPINTSENIGLLMTEYRHWNKAYMPRTYFNHVIYKEFEGRQFQVMNGYHEHLTQYYGDYMKLPPEEDQKPHHIQEAYIL

Radius of gyration: 17.42 Å; Cα contacts (8 Å, |Δi|>4): 64; chains: 1; bounding box: 43×33×42 Å

Foldseek 3Di:
DVVVVVVVCVVAPPVPDQKDAQPPDPDPDVQLGIDGPQQQPDWDWDDDPNDTDTDGNCPVVSCCSNPNPVVDDDPPVPPDDPPDDDDDDD

Solvent-accessible surface area (backbone atoms only — not comparable to full-atom values): 5895 Å² total; per-residue (Å²): 110,70,71,59,52,55,52,50,44,69,78,50,40,79,93,76,44,67,56,45,74,50,90,84,63,94,60,93,52,69,83,66,32,48,43,59,42,74,27,60,75,44,78,40,78,44,78,55,97,93,38,79,40,82,40,47,62,35,49,64,64,51,45,35,71,67,62,44,71,66,90,54,81,68,58,77,95,62,74,58,78,91,81,74,67,91,82,78,85,130